Protein AF-A0A151R6H8-F1 (afdb_monomer_lite)

Radius of gyration: 17.51 Å; chains: 1; bounding box: 40×31×40 Å

Structure (mmCIF, N/CA/C/O backbone):
data_AF-A0A151R6H8-F1
#
_entry.id   AF-A0A151R6H8-F1
#
loop_
_atom_site.group_PDB
_atom_site.id
_atom_site.type_symbol
_atom_site.label_atom_id
_atom_site.label_alt_id
_atom_site.label_comp_id
_atom_site.label_asym_id
_atom_site.label_entity_id
_atom_site.label_seq_id
_atom_site.pdbx_PDB_ins_code
_atom_site.Cartn_x
_atom_site.Cartn_y
_atom_site.Cartn_z
_atom_site.occupancy
_atom_site.B_iso_or_equiv
_atom_site.auth_seq_id
_atom_site.auth_comp_id
_atom_site.auth_asym_id
_atom_site.auth_atom_id
_atom_site.pdbx_PDB_model_num
ATOM 1 N N . MET A 1 1 ? 18.432 11.867 -8.677 1.00 53.81 1 MET A N 1
ATOM 2 C CA . MET A 1 1 ? 17.225 11.012 -8.716 1.00 53.81 1 MET A CA 1
ATOM 3 C C . MET A 1 1 ? 16.217 11.576 -9.701 1.00 53.81 1 MET A C 1
ATOM 5 O O . MET A 1 1 ? 15.869 12.747 -9.596 1.00 53.81 1 MET A O 1
ATOM 9 N N . THR A 1 2 ? 15.778 10.783 -10.678 1.00 74.81 2 THR A N 1
ATOM 10 C CA . THR A 1 2 ? 14.708 11.187 -11.604 1.00 74.81 2 THR A CA 1
ATOM 11 C C . THR A 1 2 ? 13.349 11.061 -10.909 1.00 74.81 2 THR A C 1
ATOM 13 O O . THR A 1 2 ? 13.153 10.173 -10.082 1.00 74.81 2 THR A O 1
ATOM 16 N N . ARG A 1 3 ? 12.379 11.924 -11.247 1.00 74.50 3 ARG A N 1
ATOM 17 C CA . ARG A 1 3 ? 11.020 11.884 -10.657 1.00 74.50 3 ARG A CA 1
ATOM 18 C C . ARG A 1 3 ? 10.351 10.506 -10.741 1.00 74.50 3 ARG A C 1
ATOM 20 O O . ARG A 1 3 ? 9.580 10.145 -9.860 1.00 74.50 3 ARG A O 1
ATOM 27 N N . PHE A 1 4 ? 10.668 9.742 -11.788 1.00 74.75 4 PHE A N 1
ATOM 28 C CA . PHE A 1 4 ? 10.152 8.394 -11.996 1.00 74.75 4 PHE A CA 1
ATOM 29 C C . PHE A 1 4 ? 10.740 7.417 -10.979 1.00 74.75 4 PHE A C 1
ATOM 31 O O . PHE A 1 4 ? 9.970 6.753 -10.290 1.00 74.75 4 PHE A O 1
ATOM 38 N N . ALA A 1 5 ? 12.069 7.392 -10.824 1.00 78.75 5 ALA A N 1
ATOM 39 C CA . ALA A 1 5 ? 12.754 6.554 -9.840 1.00 78.75 5 ALA A CA 1
ATOM 40 C C . ALA A 1 5 ? 12.240 6.813 -8.417 1.00 78.75 5 ALA A C 1
ATOM 42 O O . ALA A 1 5 ? 11.903 5.871 -7.704 1.00 78.75 5 ALA A O 1
ATOM 43 N N . THR A 1 6 ? 12.081 8.086 -8.037 1.00 83.31 6 THR A N 1
ATOM 44 C CA . THR A 1 6 ? 11.535 8.450 -6.723 1.00 83.31 6 THR A CA 1
ATOM 45 C C . THR A 1 6 ? 10.124 7.894 -6.522 1.00 83.31 6 THR A C 1
ATOM 47 O O . THR A 1 6 ? 9.862 7.274 -5.497 1.00 83.31 6 THR A O 1
ATOM 50 N N . ALA A 1 7 ? 9.228 8.047 -7.505 1.00 85.62 7 ALA A N 1
ATOM 51 C CA . ALA A 1 7 ? 7.855 7.549 -7.401 1.00 85.62 7 ALA A CA 1
ATOM 52 C C . ALA A 1 7 ? 7.789 6.017 -7.259 1.00 85.62 7 ALA A C 1
ATOM 54 O O . ALA A 1 7 ? 7.006 5.507 -6.458 1.00 85.62 7 ALA A O 1
ATOM 55 N N . TYR A 1 8 ? 8.631 5.280 -7.989 1.00 86.00 8 TYR A N 1
ATOM 56 C CA . TYR A 1 8 ? 8.710 3.820 -7.871 1.00 86.00 8 TYR A CA 1
ATOM 57 C C . TYR A 1 8 ? 9.253 3.367 -6.523 1.00 86.00 8 TYR A C 1
ATOM 59 O O . TYR A 1 8 ? 8.694 2.448 -5.928 1.00 86.00 8 TYR A O 1
ATOM 67 N N . LEU A 1 9 ? 10.313 4.006 -6.023 1.00 86.19 9 LEU A N 1
ATOM 68 C CA . LEU A 1 9 ? 10.865 3.689 -4.707 1.00 86.19 9 LEU A CA 1
ATOM 69 C C . LEU A 1 9 ? 9.834 3.958 -3.610 1.00 86.19 9 LEU A C 1
ATOM 71 O O . LEU A 1 9 ? 9.606 3.095 -2.771 1.00 86.19 9 LEU A O 1
ATOM 75 N N . THR A 1 10 ? 9.130 5.093 -3.665 1.00 90.19 10 THR A N 1
ATOM 76 C CA . THR A 1 10 ? 8.041 5.385 -2.725 1.00 90.19 10 THR A CA 1
ATOM 77 C C . THR A 1 10 ? 6.936 4.331 -2.786 1.00 90.19 10 THR A C 1
ATOM 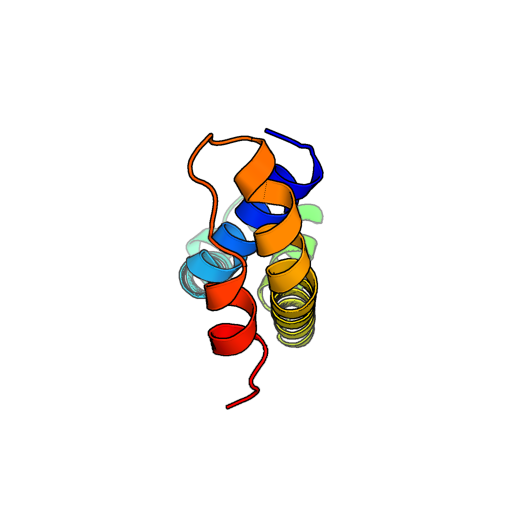79 O O . THR A 1 10 ? 6.489 3.861 -1.741 1.00 90.19 10 THR A O 1
ATOM 82 N N . LEU A 1 11 ? 6.518 3.917 -3.986 1.00 90.12 11 LEU A N 1
ATOM 83 C CA . LEU A 1 11 ? 5.488 2.891 -4.153 1.00 90.12 11 LEU A CA 1
ATOM 84 C C . LEU A 1 11 ? 5.958 1.510 -3.662 1.00 90.12 11 LEU A C 1
ATOM 86 O O . LEU A 1 11 ? 5.174 0.766 -3.074 1.00 90.12 11 LEU A O 1
ATOM 90 N N . SER A 1 12 ? 7.238 1.190 -3.861 1.00 89.38 12 SER A N 1
ATOM 91 C CA . SER A 1 12 ? 7.865 -0.055 -3.402 1.00 89.38 12 SER A CA 1
ATOM 92 C C . SER A 1 12 ? 7.926 -0.101 -1.877 1.00 89.38 12 SER A C 1
ATOM 94 O O . SER A 1 12 ? 7.419 -1.045 -1.277 1.00 89.38 12 SER A O 1
ATOM 96 N N . CYS A 1 13 ? 8.425 0.963 -1.239 1.00 91.94 13 CYS A N 1
ATOM 97 C CA . CYS A 1 13 ? 8.435 1.092 0.218 1.00 91.94 13 CYS A CA 1
ATOM 98 C C . CYS A 1 13 ? 7.016 1.032 0.802 1.00 91.94 13 CYS A C 1
ATOM 100 O O . CYS A 1 13 ? 6.785 0.387 1.823 1.00 91.94 13 CYS A O 1
ATOM 102 N N . LEU A 1 14 ? 6.038 1.672 0.151 1.00 91.81 14 LEU A N 1
ATOM 103 C CA . LEU A 1 14 ? 4.641 1.615 0.584 1.00 91.81 14 LEU A CA 1
ATOM 104 C C . LEU A 1 14 ? 4.094 0.180 0.547 1.00 91.81 14 LEU A C 1
ATOM 106 O O . LEU A 1 14 ? 3.397 -0.237 1.471 1.00 91.81 14 LEU A O 1
ATOM 110 N N . HIS A 1 15 ? 4.419 -0.577 -0.504 1.00 91.94 15 HIS A N 1
ATOM 111 C CA . HIS A 1 15 ? 4.028 -1.978 -0.638 1.00 91.94 15 HIS A CA 1
ATOM 112 C C . HIS A 1 15 ? 4.707 -2.878 0.407 1.00 91.94 15 HIS A C 1
ATOM 114 O O . HIS A 1 15 ? 4.049 -3.751 0.970 1.00 91.94 15 HIS A O 1
ATOM 120 N N . GLU A 1 16 ? 5.983 -2.649 0.722 1.00 92.88 16 GLU A N 1
ATOM 121 C CA . GLU A 1 16 ? 6.701 -3.366 1.788 1.00 92.88 16 GLU A CA 1
ATOM 122 C C . GLU A 1 16 ? 6.085 -3.114 3.171 1.00 92.88 16 GLU A C 1
ATOM 124 O O . GLU A 1 16 ? 5.884 -4.043 3.953 1.00 92.88 16 GLU A O 1
ATOM 129 N N . MET A 1 17 ? 5.704 -1.868 3.457 1.00 93.00 17 MET A N 1
ATOM 130 C CA . MET A 1 17 ? 5.075 -1.488 4.726 1.00 93.00 17 MET A CA 1
ATOM 131 C C . MET A 1 17 ? 3.587 -1.853 4.816 1.00 93.00 17 MET A C 1
ATOM 133 O O . MET A 1 17 ? 2.967 -1.601 5.852 1.00 93.00 17 MET A O 1
ATOM 137 N N . LYS A 1 18 ? 2.997 -2.459 3.775 1.00 92.75 18 LYS A N 1
ATOM 138 C CA . LYS A 1 18 ? 1.567 -2.799 3.707 1.00 92.75 18 LYS A CA 1
ATOM 139 C C . LYS A 1 18 ? 1.058 -3.474 4.979 1.00 92.75 18 LYS A C 1
ATOM 141 O O . LYS A 1 18 ? 0.058 -3.037 5.535 1.00 92.75 18 LYS A O 1
ATOM 146 N N . ALA A 1 19 ? 1.720 -4.535 5.444 1.00 92.69 19 ALA A N 1
ATOM 147 C CA . ALA A 1 19 ? 1.262 -5.300 6.608 1.00 92.69 19 ALA A CA 1
ATOM 148 C C . ALA A 1 19 ? 1.246 -4.450 7.892 1.00 92.69 19 ALA A C 1
ATOM 150 O O . ALA A 1 19 ? 0.285 -4.490 8.667 1.00 92.69 19 ALA A O 1
ATOM 151 N N . SER A 1 20 ? 2.278 -3.627 8.080 1.00 94.56 20 SER A N 1
ATOM 152 C CA . SER A 1 20 ? 2.371 -2.683 9.195 1.00 94.56 20 SER A CA 1
ATOM 153 C C . SER A 1 20 ? 1.273 -1.624 9.123 1.00 94.56 20 SER A C 1
ATOM 155 O O . SER A 1 20 ? 0.639 -1.330 10.135 1.00 94.56 20 SER A O 1
ATOM 157 N N . LEU A 1 21 ? 0.990 -1.100 7.926 1.00 93.56 21 LEU A N 1
ATOM 158 C CA . LEU A 1 21 ? -0.097 -0.148 7.702 1.00 93.56 21 LEU A CA 1
ATOM 159 C C . LEU A 1 21 ? -1.454 -0.790 8.012 1.00 93.56 21 LEU A C 1
ATOM 161 O O . LEU A 1 21 ? -2.185 -0.264 8.844 1.00 93.56 21 LEU A O 1
ATOM 165 N N . MET A 1 22 ? -1.758 -1.962 7.450 1.00 93.94 22 MET A N 1
ATOM 166 C CA . MET A 1 22 ? -2.995 -2.705 7.742 1.00 93.94 22 MET A CA 1
ATOM 167 C C . MET A 1 22 ? -3.218 -2.879 9.250 1.00 93.94 22 MET A C 1
ATOM 169 O O . MET A 1 22 ? -4.317 -2.648 9.757 1.00 93.94 22 MET A O 1
ATOM 173 N N . THR A 1 23 ? -2.156 -3.230 9.978 1.00 94.81 23 THR A N 1
ATOM 174 C CA . THR A 1 23 ? -2.188 -3.398 11.437 1.00 94.81 23 THR A CA 1
ATOM 175 C C . THR A 1 23 ? -2.442 -2.072 12.157 1.00 94.81 23 THR A C 1
ATOM 177 O O . THR A 1 23 ? -3.261 -2.011 13.074 1.00 94.81 23 THR A O 1
ATOM 180 N N . MET A 1 24 ? -1.775 -0.995 11.733 1.00 94.62 24 MET A N 1
ATOM 181 C CA . MET A 1 24 ? -1.954 0.343 12.295 1.00 94.62 24 MET A CA 1
ATOM 182 C C . MET A 1 24 ? -3.391 0.840 12.113 1.00 94.62 24 MET A C 1
ATOM 184 O O . MET A 1 24 ? -4.017 1.232 13.099 1.00 94.62 24 MET A O 1
ATOM 188 N N . PHE A 1 25 ? -3.924 0.780 10.892 1.00 92.88 25 PHE A N 1
ATOM 189 C CA . PHE A 1 25 ? -5.271 1.253 10.562 1.00 92.88 25 PHE A CA 1
ATOM 190 C C . PHE A 1 25 ? -6.373 0.399 11.206 1.00 92.88 25 PHE A C 1
ATOM 192 O O . PHE A 1 25 ? -7.399 0.930 11.616 1.00 92.88 25 PHE A O 1
ATOM 199 N N . SER A 1 26 ? -6.135 -0.900 11.410 1.00 91.38 26 SER A N 1
ATOM 200 C CA . SER A 1 26 ? -7.084 -1.776 12.117 1.00 91.38 26 SER A CA 1
ATOM 201 C C . SER A 1 26 ? -7.085 -1.581 13.640 1.00 91.38 26 SER A C 1
ATOM 203 O O . SER A 1 26 ? -7.978 -2.083 14.325 1.00 91.38 26 SER A O 1
ATOM 205 N N . SER A 1 27 ? -6.090 -0.882 14.195 1.00 93.44 27 SER A N 1
ATOM 206 C CA . SER A 1 27 ? -5.921 -0.761 15.642 1.00 93.44 27 SER A CA 1
ATOM 207 C C . SER A 1 27 ? -6.967 0.149 16.295 1.00 93.44 27 SER A C 1
ATOM 209 O O . SER A 1 27 ? -7.318 1.218 15.794 1.00 93.44 27 SER A O 1
ATOM 211 N N . GLU A 1 28 ? -7.387 -0.214 17.507 1.00 91.25 28 GLU A N 1
ATOM 212 C CA . GLU A 1 28 ? -8.262 0.627 18.335 1.00 91.25 28 GLU A CA 1
ATOM 213 C C . GLU A 1 28 ? -7.647 2.002 18.634 1.00 91.25 28 GLU A C 1
ATOM 215 O O . GLU A 1 28 ? -8.359 2.997 18.772 1.00 91.25 28 GLU A O 1
ATOM 220 N N . LYS A 1 29 ? -6.310 2.082 18.695 1.00 93.00 29 LYS A N 1
ATOM 221 C CA . LYS A 1 29 ? -5.590 3.351 18.867 1.00 93.00 29 LYS A CA 1
ATOM 222 C C . LYS A 1 29 ? -5.803 4.284 17.677 1.00 93.00 29 LYS A C 1
ATOM 224 O O . LYS A 1 29 ? -6.011 5.474 17.892 1.00 93.00 29 LYS A O 1
ATOM 229 N N . TRP A 1 30 ? -5.777 3.763 16.448 1.00 92.31 30 TRP A N 1
ATOM 230 C CA . TRP A 1 30 ? -6.058 4.552 15.249 1.00 92.31 30 TRP A CA 1
ATOM 231 C C . TRP A 1 30 ? -7.500 5.057 15.249 1.00 92.31 30 TRP A C 1
ATOM 233 O O . TRP A 1 30 ? -7.713 6.268 15.158 1.00 92.31 30 TRP A O 1
ATOM 243 N N . LYS A 1 31 ? -8.469 4.158 15.462 1.00 89.25 31 LYS A N 1
ATOM 244 C CA . LYS A 1 31 ? -9.907 4.482 15.465 1.00 89.25 31 LYS A CA 1
ATOM 245 C C . LYS A 1 31 ? -10.287 5.542 16.500 1.00 89.25 31 LYS A C 1
ATOM 247 O O . LYS A 1 31 ? -11.154 6.370 16.244 1.00 89.25 31 LYS A O 1
ATOM 252 N N . LYS A 1 32 ? -9.620 5.541 17.658 1.00 91.31 32 LYS A N 1
ATOM 253 C CA . LYS A 1 32 ? -9.827 6.524 18.737 1.00 91.31 32 LYS A CA 1
ATOM 254 C C . LYS A 1 32 ? -8.979 7.789 18.586 1.00 91.31 32 LYS A C 1
ATOM 256 O O . LYS A 1 32 ? -9.139 8.728 19.363 1.00 91.31 32 LYS A O 1
ATOM 261 N N . SER A 1 33 ? -8.061 7.832 17.623 1.00 93.19 33 SER A N 1
ATOM 262 C CA . SER A 1 33 ? -7.220 9.005 17.396 1.00 93.19 33 SER A CA 1
ATOM 263 C C . SER A 1 33 ? -7.985 10.109 16.666 1.00 93.19 33 SER A C 1
ATOM 265 O O . SER A 1 33 ? -8.881 9.846 15.865 1.00 93.19 33 SER A O 1
ATOM 267 N N . LYS A 1 34 ? -7.543 11.358 16.854 1.00 92.44 34 LYS A N 1
ATOM 268 C CA . LYS A 1 34 ? -8.014 12.520 16.078 1.00 92.44 34 LYS A CA 1
ATOM 269 C C . LYS A 1 34 ? -7.883 12.343 14.558 1.00 92.44 34 LYS A C 1
ATOM 271 O O . LYS A 1 34 ? -8.573 13.013 13.798 1.00 92.44 34 LYS A O 1
ATOM 276 N N . PHE A 1 35 ? -6.970 11.475 14.118 1.00 88.38 35 PHE A N 1
ATOM 277 C CA . PHE A 1 35 ? -6.741 11.200 12.706 1.00 88.38 35 PHE A CA 1
ATOM 278 C C . PHE A 1 35 ? -7.741 10.172 12.177 1.00 88.38 35 PHE A C 1
ATOM 280 O O . PHE A 1 35 ? -8.371 10.440 11.162 1.00 88.38 35 PHE A O 1
ATOM 287 N N . GLY A 1 36 ? -7.977 9.067 12.891 1.00 88.06 36 GLY A N 1
ATOM 288 C CA . GLY A 1 36 ? -8.972 8.057 12.501 1.00 88.06 36 GLY A CA 1
ATOM 289 C C . GLY A 1 36 ? -10.417 8.571 12.529 1.00 88.06 36 GLY A C 1
ATOM 290 O O . GLY A 1 36 ? -11.251 8.144 11.735 1.00 88.06 36 GLY A O 1
ATOM 291 N N . THR A 1 37 ? -10.722 9.559 13.376 1.00 89.62 37 THR A N 1
ATOM 292 C CA . THR A 1 37 ? -12.045 10.209 13.405 1.00 89.62 37 THR A CA 1
ATOM 293 C C . THR A 1 37 ? -12.202 11.345 12.390 1.00 89.62 37 THR A C 1
ATOM 295 O O . THR A 1 37 ? -13.321 11.823 12.179 1.00 89.62 37 THR A O 1
ATOM 298 N N . SER A 1 38 ? -11.130 11.752 11.708 1.00 94.69 38 SER A N 1
ATOM 299 C CA . SER A 1 38 ? -11.203 12.722 10.613 1.00 94.69 38 SER A CA 1
ATOM 300 C C . SER A 1 38 ? -11.785 12.086 9.349 1.00 94.69 38 SER A C 1
ATOM 302 O O . SER A 1 38 ? -11.598 10.897 9.084 1.00 94.69 38 SER A O 1
ATOM 304 N N . GLN A 1 39 ?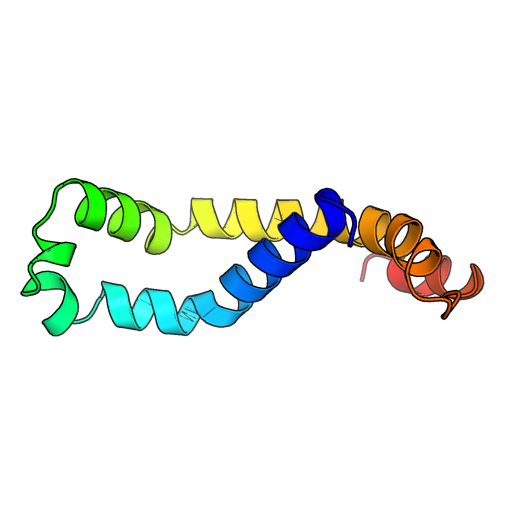 -12.470 12.886 8.528 1.00 93.25 39 GLN A N 1
ATOM 305 C CA . GLN A 1 39 ? -12.955 12.440 7.221 1.00 93.25 39 GLN A CA 1
ATOM 306 C C . GLN A 1 39 ? -11.805 11.960 6.325 1.00 93.25 39 GLN A C 1
ATOM 308 O O . GLN A 1 39 ? -11.932 10.928 5.668 1.00 93.25 39 GLN A O 1
ATOM 313 N N . GLU A 1 40 ? -10.675 12.666 6.339 1.00 92.81 40 GLU A N 1
ATOM 314 C CA . GLU A 1 40 ? -9.501 12.303 5.541 1.00 92.81 40 GLU A CA 1
ATOM 315 C C . GLU A 1 40 ? -8.844 11.014 6.046 1.00 92.81 40 GLU A C 1
ATOM 317 O O . GLU A 1 40 ? -8.489 10.151 5.247 1.00 92.81 40 GLU A O 1
ATOM 322 N N . GLY A 1 41 ? -8.764 10.818 7.366 1.00 92.44 41 GLY A N 1
ATOM 323 C CA . GLY A 1 41 ? -8.227 9.582 7.938 1.00 92.44 41 GLY A CA 1
ATOM 324 C C . GLY A 1 41 ? -9.073 8.358 7.602 1.00 92.44 41 GLY A C 1
ATOM 325 O O . GLY A 1 41 ? -8.509 7.334 7.234 1.00 92.44 41 GLY A O 1
ATOM 326 N N . ARG A 1 42 ? -10.409 8.482 7.614 1.00 92.75 42 ARG A N 1
A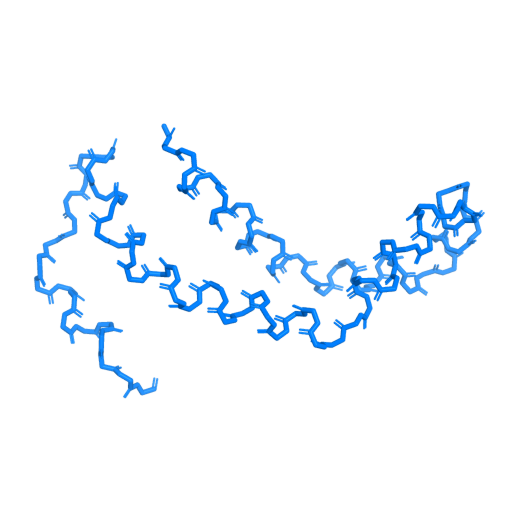TOM 327 C CA . ARG A 1 42 ? -11.312 7.407 7.161 1.00 92.75 42 ARG A CA 1
ATOM 328 C C . ARG A 1 42 ? -11.163 7.087 5.675 1.00 92.75 42 ARG A C 1
ATOM 330 O O . ARG A 1 42 ? -11.225 5.922 5.297 1.00 92.75 42 ARG A O 1
ATOM 337 N N . LYS A 1 43 ? -10.962 8.096 4.818 1.00 94.00 43 LYS A N 1
ATOM 338 C CA . LYS A 1 43 ? -10.693 7.863 3.387 1.00 94.00 43 LYS A CA 1
ATOM 339 C C . LYS A 1 43 ? -9.403 7.067 3.200 1.00 94.00 43 LYS A C 1
ATOM 341 O O . LYS A 1 43 ? -9.402 6.090 2.459 1.00 94.00 43 LYS A O 1
ATOM 346 N N . ILE A 1 44 ? -8.331 7.466 3.885 1.00 92.50 44 ILE A N 1
ATOM 347 C CA . ILE A 1 44 ? -7.033 6.783 3.812 1.00 92.50 44 ILE A CA 1
ATOM 348 C C . ILE A 1 44 ? -7.146 5.362 4.368 1.00 92.50 44 ILE A C 1
ATOM 350 O O . ILE A 1 44 ? -6.659 4.432 3.738 1.00 92.50 44 ILE A O 1
ATOM 354 N N . GLU A 1 45 ? -7.826 5.181 5.500 1.00 93.69 45 GLU A N 1
ATOM 355 C CA . GLU A 1 45 ? -8.102 3.866 6.080 1.00 93.69 45 GLU A CA 1
ATOM 356 C C . GLU A 1 45 ? -8.806 2.952 5.076 1.00 93.69 45 GLU A C 1
ATOM 358 O O . GLU A 1 45 ? -8.326 1.852 4.826 1.00 93.69 45 GLU A O 1
ATOM 363 N N . ASN A 1 46 ? -9.868 3.426 4.420 1.00 92.94 46 ASN A N 1
ATOM 364 C CA . ASN A 1 46 ? -10.568 2.644 3.402 1.00 92.94 46 ASN A CA 1
ATOM 365 C C . ASN A 1 46 ? -9.658 2.266 2.227 1.00 92.94 46 ASN A C 1
ATOM 367 O O . ASN A 1 46 ? -9.703 1.128 1.782 1.00 92.94 46 ASN A O 1
ATOM 371 N N . ILE A 1 47 ? -8.809 3.181 1.745 1.00 93.25 47 ILE A N 1
ATOM 372 C CA . ILE A 1 47 ? -7.859 2.900 0.652 1.00 93.25 47 ILE A CA 1
ATOM 373 C C . ILE A 1 47 ? -6.834 1.843 1.077 1.00 93.25 47 ILE A C 1
ATOM 375 O O . ILE A 1 47 ? -6.540 0.916 0.327 1.00 93.25 47 ILE A O 1
ATOM 379 N N . ILE A 1 48 ? -6.279 1.984 2.280 1.00 92.75 48 ILE A N 1
ATOM 380 C CA . ILE A 1 48 ? -5.246 1.089 2.795 1.00 92.75 48 ILE A CA 1
ATOM 381 C C . ILE A 1 48 ? -5.820 -0.286 3.136 1.00 92.75 48 ILE A C 1
ATOM 383 O O . ILE A 1 48 ? -5.136 -1.279 2.916 1.00 92.75 48 ILE A O 1
ATOM 387 N N . LEU A 1 49 ? -7.054 -0.379 3.630 1.00 92.25 49 LEU A N 1
ATOM 388 C CA . LEU A 1 49 ? -7.708 -1.657 3.921 1.00 92.25 49 LEU A CA 1
ATOM 389 C C . LEU A 1 49 ? -8.281 -2.341 2.664 1.00 92.25 49 LEU A C 1
ATOM 391 O O . LEU A 1 49 ? -8.581 -3.536 2.703 1.00 92.25 49 LEU A O 1
ATOM 395 N N . ASP A 1 50 ? -8.390 -1.627 1.542 1.00 94.12 50 ASP A N 1
ATOM 396 C CA . ASP A 1 50 ? -8.930 -2.151 0.290 1.00 94.12 50 ASP A CA 1
ATOM 397 C C . ASP A 1 50 ? -7.953 -3.101 -0.427 1.00 94.12 50 ASP A C 1
ATOM 399 O O . ASP A 1 50 ? -6.812 -2.772 -0.758 1.00 94.12 50 ASP A O 1
ATOM 403 N N . SER A 1 51 ? -8.409 -4.323 -0.703 1.00 90.12 51 SER A N 1
ATOM 404 C CA . SER A 1 51 ? -7.613 -5.347 -1.395 1.00 90.12 51 SER A CA 1
ATOM 405 C C . SER A 1 51 ? -7.324 -5.003 -2.876 1.00 90.12 51 SER A C 1
ATOM 407 O O . SER A 1 51 ? -6.160 -5.115 -3.291 1.00 90.12 51 SER A O 1
ATOM 409 N N . PRO A 1 52 ? -8.311 -4.545 -3.681 1.00 93.62 52 PRO A N 1
ATOM 410 C CA . PRO A 1 52 ? -8.091 -4.032 -5.035 1.00 93.62 52 PRO A CA 1
ATOM 411 C C . PRO A 1 52 ? -7.016 -2.947 -5.140 1.00 93.62 52 PRO A C 1
ATOM 413 O O . PRO A 1 52 ? -6.197 -3.009 -6.059 1.00 93.62 52 PRO A O 1
ATOM 416 N N . TYR A 1 53 ? -6.965 -1.998 -4.200 1.00 91.38 53 TYR A N 1
ATOM 417 C CA . TYR A 1 53 ? -5.919 -0.975 -4.169 1.00 91.38 53 TYR A CA 1
ATOM 418 C C . TYR A 1 53 ? -4.514 -1.592 -4.211 1.00 91.38 53 TYR A C 1
ATOM 420 O O . TYR A 1 53 ? -3.712 -1.275 -5.093 1.00 91.38 53 TYR A O 1
ATOM 428 N N . TRP A 1 54 ? -4.226 -2.554 -3.331 1.00 93.56 54 TRP A N 1
ATOM 429 C CA . TRP A 1 54 ? -2.918 -3.212 -3.303 1.00 93.56 54 TRP A CA 1
ATOM 430 C C . TRP A 1 54 ? -2.634 -4.043 -4.546 1.00 93.56 54 TRP A C 1
ATOM 432 O O . TRP A 1 54 ? -1.490 -4.090 -4.991 1.00 93.56 54 TRP A O 1
ATOM 442 N N . LYS A 1 55 ? -3.658 -4.670 -5.133 1.00 92.62 55 LYS A N 1
ATOM 443 C CA . LYS A 1 55 ? -3.508 -5.384 -6.405 1.00 92.62 55 LYS A CA 1
ATOM 444 C C . LYS A 1 55 ? -3.029 -4.433 -7.504 1.00 92.62 55 LYS A C 1
ATOM 446 O O . LYS A 1 55 ? -2.105 -4.774 -8.240 1.00 92.62 55 LYS A O 1
ATOM 451 N N . ASN A 1 56 ? -3.606 -3.235 -7.572 1.00 92.62 56 ASN A N 1
ATOM 452 C CA . ASN A 1 56 ? -3.190 -2.204 -8.521 1.00 92.62 56 ASN A CA 1
ATOM 453 C C . ASN A 1 56 ? -1.758 -1.732 -8.243 1.00 92.62 56 ASN A C 1
ATOM 455 O O . ASN A 1 56 ? -0.966 -1.643 -9.176 1.00 92.62 56 ASN A O 1
ATOM 459 N N . VAL A 1 57 ? -1.387 -1.524 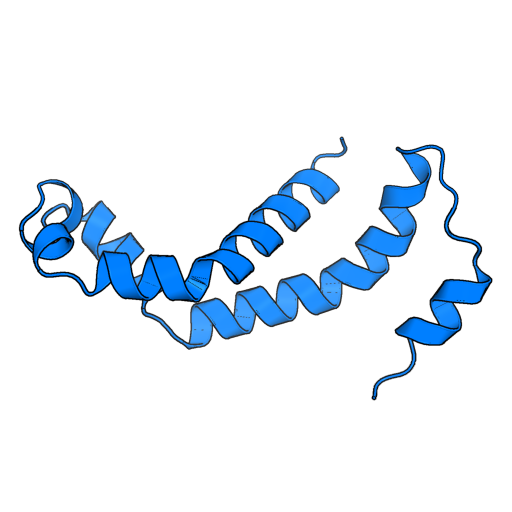-6.974 1.00 91.56 57 VAL A N 1
ATOM 460 C CA . VAL A 1 57 ? -0.002 -1.199 -6.583 1.00 91.56 57 VAL A CA 1
ATOM 461 C C . VAL A 1 57 ? 0.980 -2.271 -7.067 1.00 91.56 57 VAL A C 1
ATOM 463 O O . VAL A 1 57 ? 1.988 -1.941 -7.688 1.00 91.56 57 VAL A O 1
ATOM 466 N N . THR A 1 58 ? 0.678 -3.556 -6.858 1.00 91.31 58 THR A N 1
ATOM 467 C 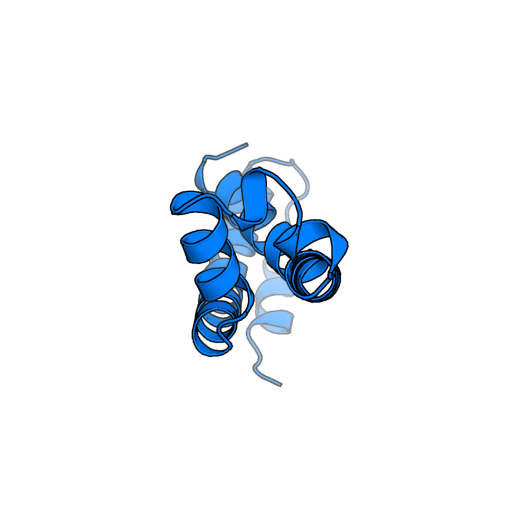CA . THR A 1 58 ? 1.526 -4.660 -7.328 1.00 91.31 58 THR A CA 1
ATOM 468 C C . THR A 1 58 ? 1.643 -4.684 -8.855 1.00 91.31 58 THR A C 1
ATOM 470 O O . THR A 1 58 ? 2.729 -4.931 -9.376 1.00 91.31 58 THR A O 1
ATOM 473 N N . ILE A 1 59 ? 0.555 -4.423 -9.590 1.00 91.69 59 ILE A N 1
ATOM 474 C CA . ILE A 1 59 ? 0.585 -4.337 -11.060 1.00 91.69 59 ILE A CA 1
ATOM 475 C C . ILE A 1 59 ? 1.483 -3.178 -11.506 1.00 91.69 59 ILE A C 1
ATOM 477 O O . ILE A 1 59 ? 2.360 -3.381 -12.343 1.00 91.69 59 ILE A O 1
ATOM 481 N N . CYS A 1 60 ? 1.313 -1.994 -10.915 1.00 90.56 60 CYS A N 1
ATOM 482 C CA . CYS A 1 60 ? 2.134 -0.823 -11.211 1.00 90.56 60 CYS A CA 1
ATOM 483 C C . CYS A 1 60 ? 3.619 -1.100 -10.971 1.00 90.56 60 CYS A C 1
ATOM 485 O O . CYS A 1 60 ? 4.439 -0.775 -11.826 1.00 90.56 60 CYS A O 1
ATOM 487 N N . LEU A 1 61 ? 3.964 -1.747 -9.852 1.00 88.62 61 LEU A N 1
ATOM 488 C CA . LEU A 1 61 ? 5.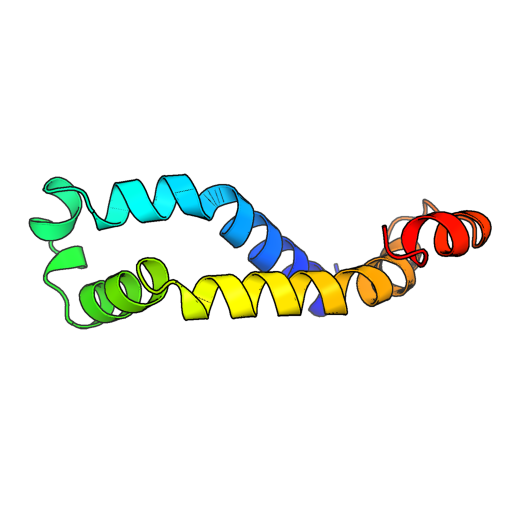340 -2.145 -9.569 1.00 88.62 61 LEU A CA 1
ATOM 489 C C . LEU A 1 61 ? 5.869 -3.096 -10.643 1.00 88.62 61 LEU A C 1
ATOM 491 O O . LEU A 1 61 ? 6.896 -2.795 -11.234 1.00 88.62 61 LEU A O 1
ATOM 495 N N . LYS A 1 62 ? 5.136 -4.164 -10.980 1.00 87.81 62 LYS A N 1
ATOM 496 C CA . LYS A 1 62 ? 5.552 -5.139 -12.006 1.00 87.81 62 LYS A CA 1
ATOM 497 C C . LYS A 1 62 ? 5.781 -4.514 -13.383 1.00 87.81 62 LYS A C 1
ATOM 499 O O . LYS A 1 62 ? 6.741 -4.871 -14.057 1.00 87.81 62 LYS A O 1
ATOM 504 N N . VAL A 1 63 ? 4.913 -3.593 -13.802 1.00 87.94 63 VAL A N 1
ATOM 505 C CA . VAL A 1 63 ? 5.043 -2.890 -15.091 1.00 87.94 63 VAL A CA 1
ATOM 506 C C . VAL A 1 63 ? 6.193 -1.882 -15.059 1.00 87.94 63 VAL A C 1
ATOM 508 O O . VAL A 1 63 ? 6.896 -1.712 -16.053 1.00 87.94 63 VAL A O 1
ATOM 511 N N . ALA A 1 64 ? 6.417 -1.227 -13.919 1.00 85.12 64 ALA A N 1
ATOM 512 C CA . ALA A 1 64 ? 7.480 -0.245 -13.763 1.00 85.12 64 ALA A CA 1
ATOM 513 C C . ALA A 1 64 ? 8.862 -0.876 -13.543 1.00 85.12 64 ALA A C 1
ATOM 515 O O . ALA A 1 64 ? 9.854 -0.252 -13.903 1.00 85.12 64 ALA A O 1
ATOM 516 N N . THR A 1 65 ? 8.963 -2.100 -13.013 1.00 83.50 65 THR A N 1
ATOM 517 C CA . THR A 1 65 ? 10.238 -2.803 -12.801 1.00 83.50 65 THR A CA 1
ATOM 518 C C . THR A 1 65 ? 11.128 -2.843 -14.053 1.00 83.50 65 THR A C 1
ATOM 520 O O . THR A 1 65 ? 12.269 -2.397 -13.949 1.00 83.50 65 THR A O 1
ATOM 523 N N . PRO A 1 66 ? 10.678 -3.293 -15.245 1.00 81.69 66 PRO A N 1
ATOM 524 C CA . PRO A 1 66 ? 11.537 -3.304 -16.432 1.00 81.69 66 PRO A CA 1
ATOM 525 C C . PRO A 1 66 ? 11.976 -1.895 -16.845 1.00 81.69 66 PRO A C 1
ATOM 527 O O . PRO A 1 66 ? 13.132 -1.702 -17.209 1.00 81.69 66 PRO A O 1
ATOM 530 N N . LEU A 1 67 ? 11.097 -0.894 -16.724 1.00 80.75 67 LEU A N 1
ATOM 531 C CA . LEU A 1 67 ? 11.446 0.504 -16.996 1.00 80.75 67 LEU A CA 1
ATOM 532 C C . LEU A 1 67 ? 12.500 1.014 -16.015 1.00 80.75 67 LEU A C 1
ATOM 534 O O . LEU A 1 67 ? 13.429 1.703 -16.418 1.00 80.75 67 LEU A O 1
ATOM 538 N N . MET A 1 68 ? 12.393 0.643 -14.743 1.00 76.06 68 MET A N 1
ATOM 539 C CA . MET A 1 68 ? 13.371 0.993 -13.724 1.00 76.06 68 MET A CA 1
ATOM 540 C C . MET A 1 68 ? 14.728 0.353 -13.998 1.00 76.06 68 MET A C 1
ATOM 542 O O . MET A 1 68 ? 15.736 1.043 -13.931 1.00 76.06 68 MET A O 1
ATOM 546 N N . VAL A 1 69 ? 14.768 -0.913 -14.412 1.00 73.31 69 VAL A N 1
ATOM 547 C CA . VAL A 1 69 ? 16.025 -1.580 -14.786 1.00 73.31 69 VAL A CA 1
ATOM 548 C C . VAL A 1 69 ? 16.668 -0.943 -16.028 1.00 73.31 69 VAL A C 1
ATOM 550 O O . VAL A 1 69 ? 17.887 -0.954 -16.127 1.00 73.31 69 VAL A O 1
ATOM 553 N N . VAL A 1 70 ? 15.902 -0.343 -16.951 1.00 75.25 70 VAL A N 1
ATOM 554 C CA . VAL A 1 70 ? 16.461 0.425 -18.090 1.00 75.25 70 VAL A CA 1
ATOM 555 C C . VAL A 1 70 ? 16.897 1.837 -17.689 1.00 75.25 70 VAL A C 1
ATOM 557 O O . VAL A 1 70 ? 17.923 2.320 -18.161 1.00 75.25 70 VAL A O 1
ATOM 560 N N . LEU A 1 71 ? 16.114 2.521 -16.852 1.00 70.25 71 LEU A N 1
ATOM 561 C CA . LEU A 1 71 ? 16.242 3.965 -16.627 1.00 70.25 71 LEU A CA 1
ATOM 562 C C . LEU A 1 71 ? 17.085 4.339 -15.397 1.00 70.25 71 LEU A C 1
ATOM 564 O O . LEU A 1 71 ? 17.646 5.433 -15.382 1.00 70.25 71 LEU A O 1
ATOM 568 N N . LEU A 1 72 ? 17.192 3.474 -14.380 1.00 66.94 72 LEU A N 1
ATOM 569 C CA . LEU A 1 72 ? 18.037 3.711 -13.195 1.00 66.94 72 LEU A CA 1
ATOM 570 C C . LEU A 1 72 ? 19.547 3.492 -13.401 1.00 66.94 72 LEU A C 1
ATOM 572 O O . LEU A 1 72 ? 20.308 4.255 -12.814 1.00 66.94 72 LEU A O 1
ATOM 576 N N . PRO A 1 73 ? 20.048 2.546 -14.225 1.00 61.84 73 PRO A N 1
ATOM 577 C CA . PRO A 1 73 ? 21.497 2.363 -14.380 1.00 61.84 73 PRO A CA 1
ATOM 578 C C . PRO A 1 73 ? 22.216 3.610 -14.911 1.00 61.84 73 PRO A C 1
ATOM 580 O O . PRO A 1 73 ? 23.410 3.787 -14.682 1.00 61.84 73 PRO A O 1
ATOM 583 N N . ALA A 1 74 ? 21.491 4.491 -15.607 1.00 54.69 74 ALA A N 1
ATOM 584 C CA . ALA A 1 74 ? 22.024 5.743 -16.125 1.00 54.69 74 ALA A CA 1
ATOM 585 C C . ALA A 1 74 ? 22.328 6.785 -15.032 1.00 54.69 74 ALA A C 1
ATOM 587 O O . ALA A 1 74 ? 23.079 7.720 -15.298 1.00 54.69 74 ALA A O 1
ATOM 588 N N . THR A 1 75 ? 21.765 6.662 -13.822 1.00 52.19 75 THR A N 1
ATOM 589 C CA . THR A 1 75 ? 21.965 7.657 -12.754 1.00 52.19 75 THR A CA 1
ATOM 590 C C . THR A 1 75 ? 23.045 7.285 -11.745 1.00 52.19 75 THR A C 1
ATOM 592 O O . THR A 1 75 ? 23.534 8.175 -11.052 1.00 52.19 75 THR A O 1
ATOM 595 N N . ASP A 1 76 ? 23.451 6.013 -11.692 1.00 51.50 76 ASP A N 1
ATOM 596 C CA . ASP A 1 76 ? 24.202 5.488 -10.544 1.00 51.50 76 ASP A CA 1
ATOM 597 C C . ASP A 1 76 ? 25.588 4.932 -10.922 1.00 51.50 76 ASP A C 1
ATOM 599 O O . ASP A 1 76 ? 26.292 4.397 -10.070 1.00 51.50 76 ASP A O 1
ATOM 603 N N . GLY A 1 77 ? 26.013 5.017 -12.190 1.00 53.22 77 GLY A N 1
ATOM 604 C CA . GLY A 1 77 ? 27.340 4.553 -12.636 1.00 53.22 77 GLY A CA 1
ATOM 605 C C . GLY A 1 77 ? 27.586 3.040 -12.500 1.00 53.22 77 GLY A C 1
ATOM 606 O O . GLY A 1 77 ? 28.608 2.538 -12.962 1.00 53.22 77 GLY A O 1
ATOM 607 N N . GLN A 1 78 ? 26.646 2.290 -11.923 1.00 46.50 78 GLN A N 1
ATOM 608 C CA . GLN A 1 78 ? 26.643 0.837 -11.886 1.00 46.50 78 GLN A CA 1
ATOM 609 C C . GLN A 1 78 ? 25.768 0.344 -13.041 1.00 46.50 78 GLN A C 1
ATOM 611 O O . GLN A 1 78 ? 24.563 0.132 -12.914 1.00 46.50 78 GLN A O 1
ATOM 616 N N . GLY A 1 79 ? 26.384 0.236 -14.218 1.00 46.31 79 GLY A N 1
ATOM 617 C CA . GLY A 1 79 ? 25.732 -0.324 -15.392 1.00 46.31 79 GLY A CA 1
ATOM 618 C C . GLY A 1 79 ? 25.276 -1.751 -15.100 1.00 46.31 79 GLY A C 1
ATOM 619 O O . GLY A 1 79 ? 26.103 -2.634 -14.885 1.00 46.31 79 GLY A O 1
ATOM 620 N N . PHE A 1 80 ? 23.967 -1.995 -15.110 1.00 51.44 80 PHE A N 1
ATOM 621 C CA . PHE A 1 80 ? 23.451 -3.353 -15.225 1.00 51.44 80 PHE A CA 1
ATOM 622 C C . PHE A 1 80 ? 23.750 -3.824 -16.653 1.00 51.44 80 PHE A C 1
ATOM 624 O O . PHE A 1 80 ? 23.213 -3.238 -17.597 1.00 51.44 80 PHE A O 1
ATOM 631 N N . PRO A 1 81 ? 24.615 -4.834 -16.865 1.00 48.91 81 PRO A N 1
ATOM 632 C CA . PRO A 1 81 ? 24.900 -5.292 -18.211 1.00 48.91 81 PRO A CA 1
ATOM 633 C C . PRO A 1 81 ? 23.614 -5.834 -18.859 1.00 48.91 81 PRO A C 1
ATOM 635 O O . PRO A 1 81 ? 22.824 -6.511 -18.188 1.00 48.91 81 PRO A O 1
ATOM 638 N N . PRO A 1 82 ? 23.406 -5.597 -20.168 1.00 53.41 82 PRO A N 1
ATOM 639 C CA . PRO A 1 82 ? 22.217 -6.037 -20.901 1.00 53.41 82 PRO A CA 1
ATOM 640 C C . PRO A 1 82 ? 21.936 -7.550 -20.793 1.00 53.41 82 PRO A C 1
ATOM 642 O O . PRO A 1 82 ? 20.798 -7.982 -20.952 1.00 53.41 82 PRO A O 1
ATOM 645 N N . ALA A 1 83 ? 22.938 -8.359 -20.432 1.00 51.06 83 ALA A N 1
ATOM 646 C CA . ALA A 1 83 ? 22.806 -9.793 -20.167 1.00 51.06 83 ALA A CA 1
ATOM 647 C C . ALA A 1 83 ? 21.822 -10.142 -19.028 1.00 51.06 83 ALA A C 1
ATOM 649 O O . ALA A 1 83 ? 21.265 -11.240 -19.004 1.00 51.06 83 ALA A O 1
ATOM 650 N N . ASN A 1 84 ? 21.560 -9.211 -18.107 1.00 48.16 84 ASN A N 1
ATOM 651 C CA . ASN A 1 84 ? 20.671 -9.444 -16.967 1.00 48.16 84 ASN A CA 1
ATOM 652 C C . ASN A 1 84 ? 19.189 -9.237 -17.330 1.00 48.16 84 ASN A C 1
ATOM 654 O O . ASN A 1 84 ? 18.315 -9.768 -16.646 1.00 48.16 84 ASN A O 1
ATOM 658 N N . PHE A 1 85 ? 18.893 -8.532 -18.430 1.00 51.34 85 PHE A N 1
ATOM 659 C CA . PHE A 1 85 ? 17.522 -8.314 -18.907 1.00 51.34 85 PHE A CA 1
ATOM 660 C C . PHE A 1 85 ? 16.840 -9.615 -19.340 1.00 51.34 85 PHE A C 1
ATOM 662 O O . PHE A 1 85 ? 15.653 -9.806 -19.083 1.00 51.34 85 PHE A O 1
ATOM 669 N N . LEU A 1 86 ? 17.598 -10.547 -19.923 1.00 51.31 86 LEU A N 1
ATOM 670 C CA . LEU A 1 86 ? 17.074 -11.844 -20.363 1.00 51.31 86 LEU A CA 1
ATOM 671 C C . LEU A 1 86 ? 16.795 -12.811 -19.201 1.00 51.31 86 LEU A C 1
ATOM 673 O O . LEU A 1 86 ? 16.012 -13.740 -19.367 1.00 51.31 86 LEU A O 1
ATOM 677 N N . LYS A 1 87 ? 17.381 -12.591 -18.014 1.00 48.56 87 LYS A N 1
ATOM 678 C CA . LYS A 1 87 ? 17.111 -13.421 -16.826 1.00 48.56 87 LYS A CA 1
ATOM 679 C C . LYS A 1 87 ? 15.845 -13.018 -16.068 1.00 48.56 87 LYS A C 1
ATOM 681 O O . LYS A 1 87 ? 15.228 -13.883 -15.462 1.00 48.56 87 LYS A O 1
ATOM 686 N N . TYR A 1 88 ? 15.457 -11.742 -16.110 1.00 47.22 88 TYR A N 1
ATOM 687 C CA . TYR A 1 88 ? 14.280 -11.226 -15.393 1.00 47.22 88 TYR A CA 1
ATOM 688 C C . TYR A 1 88 ? 13.072 -10.934 -16.303 1.00 47.22 88 TYR A C 1
ATOM 690 O O . TYR A 1 88 ? 11.967 -10.756 -15.801 1.00 47.22 88 TYR A O 1
ATOM 698 N N . GLY A 1 89 ? 13.250 -10.922 -17.632 1.00 40.94 89 GLY A N 1
ATOM 699 C CA . GLY A 1 89 ? 12.155 -10.888 -18.615 1.00 40.94 89 GLY A CA 1
ATOM 700 C C . GLY A 1 89 ? 11.515 -12.256 -18.902 1.00 40.94 89 GLY A C 1
ATOM 701 O O . GLY A 1 89 ? 10.533 -12.334 -19.636 1.00 40.94 89 GLY A O 1
ATOM 702 N N . GLY A 1 90 ? 12.056 -13.334 -18.330 1.00 33.50 90 GLY A N 1
ATOM 703 C CA . GLY A 1 90 ? 11.451 -14.660 -18.356 1.00 33.50 90 GLY A CA 1
ATOM 704 C C . GLY A 1 90 ? 10.471 -14.815 -17.202 1.00 33.50 90 GLY A C 1
ATOM 705 O O . GLY A 1 90 ? 10.885 -15.079 -16.079 1.00 33.50 90 GLY A O 1
ATOM 706 N N . LEU A 1 91 ? 9.179 -14.658 -17.496 1.00 45.69 91 LEU A N 1
ATOM 707 C CA . LEU A 1 91 ? 8.074 -15.125 -16.660 1.00 45.69 91 LEU A CA 1
ATOM 708 C C . LEU A 1 91 ? 8.367 -16.537 -16.127 1.00 45.69 91 LEU A C 1
ATOM 710 O O . LEU A 1 91 ? 8.304 -17.512 -16.879 1.00 45.69 91 LEU A O 1
ATOM 714 N N . ARG A 1 92 ? 8.636 -16.643 -14.828 1.00 34.34 92 ARG A N 1
ATOM 715 C CA . ARG A 1 92 ? 8.348 -17.838 -14.045 1.00 34.34 92 ARG A CA 1
ATOM 716 C C . ARG A 1 92 ? 7.882 -17.442 -12.654 1.00 34.34 92 ARG A C 1
ATOM 718 O O . ARG A 1 92 ? 8.470 -16.493 -12.092 1.00 34.34 92 ARG A O 1
#

Secondary structure (DSSP, 8-state):
--HHHHHHHHHHHHHHTHHHHHHHHHSHHHHTSTTTTSHHHHHHHHHHH-HHHHHHHHHHHHHHHHHHHHHSHHHHS----GGGHHHHSS--

pLDDT: mean 79.7, std 17.99, range [33.5, 94.81]

Organism: Cajanus cajan (NCBI:txid3821)

Sequence (92 aa):
MTRFATAYLTLSCLHEMKASLMTMFSSEKWKKSKFGTSQEGRKIENIILDSPYWKNVTICLKVATPLMVVLLPATDGQGFPPANFLKYGGLR

Foldseek 3Di:
DDPLLVVLVVLVVCLVCLVVLLVCLPDPCLCPDPQVPDPVSVVVSCLSPDPVNSVVSVVVNVVCVLVCLVPVCVPPVNNPPPVVSVVVVDDD